Protein AF-A0A448XIN8-F1 (afdb_monomer)

Radius of gyration: 21.16 Å; Cα contacts (8 Å, |Δi|>4): 103; chains: 1; bounding box: 50×19×61 Å

Mean predicted aligned error: 10.54 Å

Foldseek 3Di:
DDPVVVVVVCVVVQQLVAFKCDPVDRRHGQKDKDKDKDWDFPPPPPPPDDPDPPDRDTDIDIDMDIGRHPPVLVPDDDPPMDRCNDDD

Structure (mmCIF, N/CA/C/O backbone):
data_AF-A0A448XIN8-F1
#
_entry.id   AF-A0A448XIN8-F1
#
loop_
_atom_site.group_PDB
_atom_site.id
_atom_site.type_symbol
_atom_site.label_atom_id
_atom_site.label_alt_id
_atom_site.label_comp_id
_atom_site.label_asym_id
_atom_site.label_entity_id
_atom_site.label_seq_id
_atom_site.pdbx_PDB_ins_code
_atom_site.Cartn_x
_atom_site.Cartn_y
_atom_site.Cartn_z
_atom_site.occupancy
_atom_site.B_iso_or_equiv
_atom_site.auth_seq_id
_atom_site.auth_comp_id
_atom_site.auth_asym_id
_atom_site.auth_atom_id
_atom_site.pdbx_PDB_model_num
ATOM 1 N N . MET A 1 1 ? 0.369 1.595 -24.027 1.00 57.88 1 MET A N 1
ATOM 2 C CA . MET A 1 1 ? 0.325 2.198 -22.676 1.00 57.88 1 MET A CA 1
ATOM 3 C C . MET A 1 1 ? 1.676 1.953 -22.020 1.00 57.88 1 MET A C 1
ATOM 5 O O . MET A 1 1 ? 2.046 0.794 -21.865 1.00 57.88 1 MET A O 1
ATOM 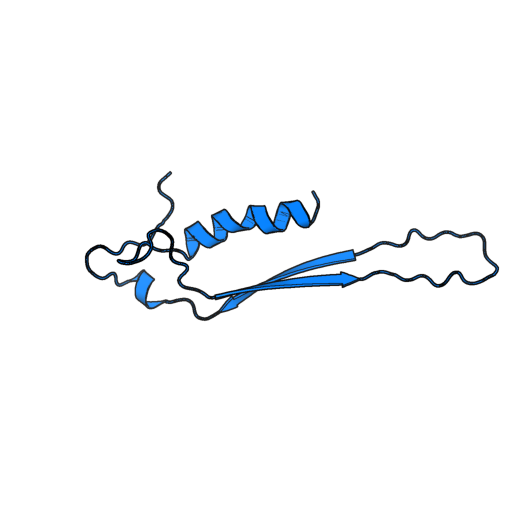9 N N . ASN A 1 2 ? 2.430 3.013 -21.728 1.00 80.38 2 ASN A N 1
ATOM 10 C CA . ASN A 1 2 ? 3.813 2.913 -21.252 1.00 80.38 2 ASN A CA 1
ATOM 11 C C . ASN A 1 2 ? 3.881 2.598 -19.753 1.00 80.38 2 ASN A C 1
ATOM 13 O O . ASN A 1 2 ? 2.912 2.816 -19.020 1.00 80.38 2 ASN A O 1
ATOM 17 N N . LEU A 1 3 ? 5.027 2.088 -19.294 1.00 80.94 3 LEU A N 1
ATOM 18 C CA . LEU A 1 3 ? 5.235 1.723 -17.892 1.00 80.94 3 LEU A CA 1
ATOM 19 C C . LEU A 1 3 ? 5.068 2.934 -16.958 1.00 80.94 3 LEU A C 1
ATOM 21 O O . LEU A 1 3 ? 4.468 2.778 -15.893 1.00 80.94 3 LEU A O 1
ATOM 25 N N . GLU A 1 4 ? 5.482 4.134 -17.393 1.00 83.75 4 GLU A N 1
ATOM 26 C CA . GLU A 1 4 ? 5.313 5.378 -16.626 1.00 83.75 4 GLU A CA 1
ATOM 27 C C . GLU A 1 4 ? 3.855 5.706 -16.293 1.00 83.75 4 GLU A C 1
ATOM 29 O O . GLU A 1 4 ? 3.591 6.294 -15.253 1.00 83.75 4 GLU A O 1
ATOM 34 N N . ASN A 1 5 ? 2.903 5.275 -17.125 1.00 87.00 5 ASN A N 1
ATOM 35 C CA . ASN A 1 5 ? 1.480 5.543 -16.916 1.00 87.00 5 ASN A CA 1
ATOM 36 C C . ASN A 1 5 ? 0.801 4.411 -16.139 1.00 87.00 5 ASN A C 1
ATOM 38 O O . ASN A 1 5 ? -0.212 4.625 -15.480 1.00 87.00 5 ASN A O 1
ATOM 42 N N . ARG A 1 6 ? 1.356 3.195 -16.194 1.00 86.19 6 ARG A N 1
ATOM 43 C CA . ARG A 1 6 ? 0.800 2.024 -15.501 1.00 86.19 6 ARG A CA 1
ATOM 44 C C . ARG A 1 6 ? 1.131 2.029 -14.013 1.00 86.19 6 ARG A C 1
ATOM 46 O O . ARG A 1 6 ? 0.274 1.689 -13.208 1.00 86.19 6 ARG A O 1
ATOM 53 N N . VAL A 1 7 ? 2.352 2.415 -13.643 1.00 86.06 7 VAL A N 1
ATOM 54 C CA . VAL A 1 7 ? 2.804 2.415 -12.241 1.00 86.06 7 VAL A CA 1
ATOM 55 C C . VAL A 1 7 ? 2.003 3.386 -11.351 1.00 86.06 7 VAL A C 1
ATOM 57 O O . VAL A 1 7 ? 1.645 2.996 -10.244 1.00 86.06 7 VAL A O 1
ATOM 60 N N . PRO A 1 8 ? 1.659 4.612 -11.780 1.00 87.88 8 PRO A N 1
ATOM 61 C CA . PRO A 1 8 ? 0.784 5.484 -10.998 1.00 87.88 8 PRO A CA 1
ATOM 62 C C . PRO A 1 8 ? -0.668 4.996 -10.985 1.00 87.88 8 PRO A C 1
ATOM 64 O O . PRO A 1 8 ? -1.337 5.079 -9.957 1.00 87.88 8 PRO A O 1
ATOM 67 N N . ALA A 1 9 ? -1.146 4.420 -12.095 1.00 89.62 9 ALA A N 1
ATOM 68 C CA . ALA A 1 9 ? -2.533 3.976 -12.237 1.00 89.62 9 ALA A CA 1
ATOM 69 C C . ALA A 1 9 ? -2.937 2.850 -11.267 1.00 89.62 9 ALA A C 1
ATOM 71 O O . ALA A 1 9 ? -4.122 2.685 -10.992 1.00 89.62 9 ALA A O 1
ATOM 72 N N . ILE A 1 10 ? -1.981 2.090 -10.717 1.00 89.19 10 ILE A N 1
ATOM 73 C CA . ILE A 1 10 ? -2.265 1.050 -9.711 1.00 89.19 10 ILE A CA 1
ATOM 74 C C . ILE A 1 10 ? -2.310 1.591 -8.273 1.00 89.19 10 ILE A C 1
ATOM 76 O O . ILE A 1 10 ? -2.714 0.856 -7.374 1.00 89.19 10 ILE A O 1
ATOM 80 N N . SER A 1 11 ? -1.898 2.843 -8.020 1.00 89.31 11 SER A N 1
ATOM 81 C CA . SER A 1 11 ? -1.910 3.409 -6.659 1.00 89.31 11 SER A CA 1
ATOM 82 C C . SER A 1 11 ? -3.314 3.437 -6.046 1.00 89.31 11 SER A C 1
ATOM 84 O O . SER A 1 11 ? -3.455 2.897 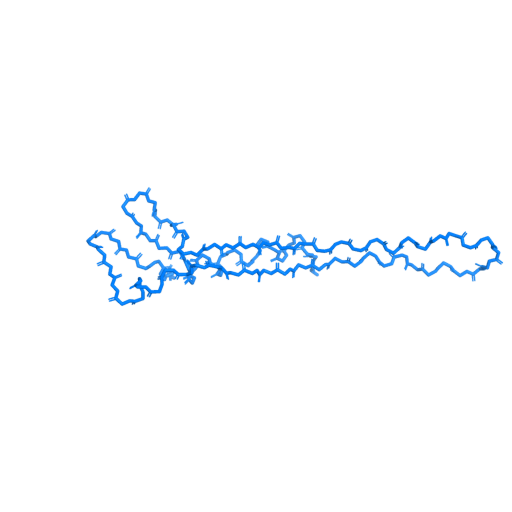-4.952 1.00 89.31 11 SER A O 1
ATOM 86 N N . PRO A 1 12 ? -4.369 3.908 -6.746 1.00 92.00 12 PRO A N 1
ATOM 87 C CA . PRO A 1 12 ? -5.728 3.907 -6.200 1.00 92.00 12 PRO A CA 1
ATOM 88 C C . PRO A 1 12 ? -6.207 2.518 -5.759 1.00 92.00 12 PRO A C 1
ATOM 90 O O . PRO A 1 12 ? -6.852 2.384 -4.724 1.00 92.00 12 PRO A O 1
ATOM 93 N N . LEU A 1 13 ? -5.838 1.469 -6.503 1.00 88.44 13 LEU A N 1
ATOM 94 C CA . LEU A 1 13 ? -6.164 0.089 -6.143 1.00 88.44 13 LEU A CA 1
ATOM 95 C C . LEU A 1 13 ? -5.478 -0.323 -4.836 1.00 88.44 13 LEU A C 1
ATOM 97 O O . LEU A 1 13 ? -6.122 -0.867 -3.945 1.00 88.44 13 LEU A O 1
ATOM 101 N N . PHE A 1 14 ? -4.178 -0.050 -4.712 1.00 88.81 14 PHE A N 1
ATOM 102 C CA . PHE A 1 14 ? -3.409 -0.353 -3.504 1.00 88.81 14 PHE A CA 1
ATOM 103 C C . PHE A 1 14 ? -3.897 0.416 -2.277 1.00 88.81 14 PHE A C 1
ATOM 105 O O . PHE A 1 14 ? -3.887 -0.121 -1.170 1.00 88.81 14 PHE A O 1
ATOM 112 N N . GLU A 1 15 ? -4.332 1.655 -2.476 1.00 89.12 15 GLU A N 1
ATOM 113 C CA . GLU A 1 15 ? -4.893 2.474 -1.411 1.00 89.12 15 GLU A CA 1
ATOM 114 C C . GLU A 1 15 ? -6.251 1.926 -0.960 1.00 89.12 15 GLU A C 1
ATOM 116 O O . GLU A 1 15 ? -6.455 1.729 0.234 1.00 89.12 15 GLU A O 1
ATOM 121 N N . ALA A 1 16 ? -7.134 1.562 -1.895 1.00 86.62 16 ALA A N 1
ATOM 122 C CA . ALA A 1 16 ? -8.454 1.020 -1.574 1.00 86.62 16 ALA A CA 1
ATOM 123 C C . ALA A 1 16 ? -8.415 -0.310 -0.797 1.00 86.62 16 ALA A C 1
ATOM 125 O O . ALA A 1 16 ? -9.305 -0.575 0.007 1.00 86.62 16 ALA A O 1
ATOM 126 N N . ILE A 1 17 ? -7.408 -1.159 -1.036 1.00 85.75 17 ILE A N 1
ATOM 127 C CA . ILE A 1 17 ? -7.316 -2.484 -0.395 1.00 85.75 17 ILE A CA 1
ATOM 128 C C . ILE A 1 17 ? -6.516 -2.490 0.909 1.00 85.75 17 ILE A C 1
ATOM 130 O O . ILE A 1 17 ? -6.661 -3.413 1.708 1.00 85.75 17 ILE A O 1
ATOM 134 N N . GLY A 1 18 ? -5.624 -1.521 1.110 1.00 84.00 18 GLY A N 1
ATOM 135 C CA . GLY A 1 18 ? -4.617 -1.610 2.166 1.00 84.00 18 GLY A CA 1
ATOM 136 C C . GLY A 1 18 ? -4.377 -0.327 2.947 1.00 84.00 18 GLY A C 1
ATOM 137 O O . GLY A 1 18 ? -3.549 -0.342 3.863 1.00 84.00 18 GLY A O 1
ATOM 138 N N . ASN A 1 19 ? -5.093 0.757 2.641 1.00 91.62 19 ASN A N 1
ATOM 139 C CA . ASN A 1 19 ? -5.084 1.951 3.471 1.00 91.62 19 ASN A CA 1
ATOM 140 C C . ASN A 1 19 ? -6.286 1.982 4.417 1.00 91.62 19 ASN A C 1
ATOM 142 O O . ASN A 1 19 ? -7.342 1.394 4.190 1.00 91.62 19 ASN A O 1
ATOM 146 N N . ALA A 1 20 ? -6.106 2.682 5.528 1.00 87.25 20 ALA A N 1
ATOM 147 C CA . ALA A 1 20 ? -7.142 2.875 6.520 1.00 87.25 20 ALA A CA 1
ATOM 148 C C . ALA A 1 20 ? -7.022 4.251 7.163 1.00 87.25 20 ALA A C 1
ATOM 150 O O . ALA A 1 20 ? -5.924 4.804 7.297 1.00 87.25 20 ALA A O 1
ATOM 151 N N . LYS A 1 21 ? -8.157 4.754 7.645 1.00 88.75 21 LYS A N 1
ATOM 152 C CA . LYS A 1 21 ? -8.184 5.927 8.506 1.00 88.75 21 LYS A CA 1
ATOM 153 C C . LYS A 1 21 ? -7.694 5.543 9.894 1.00 88.75 21 LYS A C 1
ATOM 155 O O . LYS A 1 21 ? -8.195 4.610 10.523 1.00 88.75 21 LYS A O 1
ATOM 160 N N . THR A 1 22 ? -6.709 6.287 10.371 1.00 85.25 22 THR A N 1
ATOM 161 C CA . THR A 1 22 ? -6.158 6.208 11.725 1.00 85.25 22 THR A CA 1
ATOM 162 C C . THR A 1 22 ? -6.390 7.535 12.440 1.00 85.25 22 THR A C 1
ATOM 164 O O . THR A 1 22 ? -6.798 8.512 11.825 1.00 85.25 22 THR A O 1
ATOM 167 N N . LEU A 1 23 ? -6.062 7.610 13.731 1.00 84.00 23 LEU A N 1
ATOM 168 C CA . LEU A 1 23 ? -6.138 8.872 14.478 1.00 84.00 23 LEU A CA 1
ATOM 169 C C . LEU A 1 23 ? -5.219 9.974 13.920 1.00 84.00 23 LEU A C 1
ATOM 171 O O . LEU A 1 23 ? -5.462 11.147 14.167 1.00 84.00 23 LEU A O 1
ATOM 175 N N . ARG A 1 24 ? -4.139 9.606 13.215 1.00 86.31 24 ARG A N 1
ATOM 176 C CA . ARG A 1 24 ? -3.101 10.546 12.753 1.00 86.31 24 ARG A CA 1
ATOM 177 C C . ARG A 1 24 ? -3.160 10.848 11.260 1.00 86.31 24 ARG A C 1
ATOM 179 O O . ARG A 1 24 ? -2.637 11.867 10.831 1.00 86.31 24 ARG A O 1
ATOM 186 N N . ASN A 1 25 ? -3.713 9.936 10.471 1.00 87.88 25 ASN A N 1
ATOM 187 C CA . ASN A 1 25 ? -3.760 10.042 9.020 1.00 87.88 25 ASN A CA 1
ATOM 188 C C . ASN A 1 25 ? -5.009 9.328 8.513 1.00 87.88 25 ASN A C 1
ATOM 190 O O . ASN A 1 25 ? -5.237 8.160 8.850 1.00 87.88 25 ASN A O 1
ATOM 194 N N . ASP A 1 26 ? -5.771 10.031 7.685 1.00 88.12 26 ASP A N 1
ATOM 195 C CA . ASP A 1 26 ? -6.994 9.527 7.086 1.00 88.12 26 ASP A CA 1
ATOM 196 C C . ASP A 1 26 ? -6.737 8.467 6.013 1.00 88.12 26 ASP A C 1
ATOM 198 O O . ASP A 1 26 ? -7.591 7.615 5.846 1.00 88.12 26 ASP A O 1
ATOM 202 N N . ASN A 1 27 ? -5.564 8.435 5.369 1.00 88.62 27 ASN A N 1
ATOM 203 C CA . ASN A 1 27 ? -5.199 7.473 4.321 1.00 88.62 27 ASN A CA 1
ATOM 204 C C . ASN A 1 27 ? -3.868 6.761 4.642 1.00 88.62 27 ASN A C 1
ATOM 206 O O . ASN A 1 27 ? -2.897 6.824 3.890 1.00 88.62 27 ASN A O 1
ATOM 210 N N . SER A 1 28 ? -3.778 6.126 5.815 1.00 88.94 28 SER A N 1
ATOM 211 C CA . SER A 1 28 ? -2.557 5.445 6.261 1.00 88.94 28 SER A CA 1
ATOM 212 C C . SER A 1 28 ? -2.445 4.057 5.635 1.00 88.94 28 SER A C 1
ATOM 214 O O . SER A 1 28 ? -3.263 3.187 5.932 1.00 88.94 28 SER A O 1
ATOM 216 N N . SER A 1 29 ? -1.402 3.809 4.838 1.00 91.12 29 SER A N 1
ATOM 217 C CA . SER A 1 29 ? -1.079 2.456 4.370 1.00 91.12 29 SER A CA 1
ATOM 218 C C . SER A 1 29 ? -0.734 1.530 5.530 1.00 91.12 29 SER A C 1
ATOM 220 O O . SER A 1 29 ? 0.076 1.863 6.397 1.00 91.12 29 SER A O 1
ATOM 222 N N . ARG A 1 30 ? -1.357 0.350 5.541 1.00 92.69 30 ARG A N 1
ATOM 223 C CA . ARG A 1 30 ? -1.194 -0.689 6.571 1.00 92.69 30 ARG A CA 1
ATOM 224 C C . ARG A 1 30 ? -0.419 -1.903 6.061 1.00 92.69 30 ARG A C 1
ATOM 226 O O . ARG A 1 30 ? -0.514 -2.991 6.620 1.00 92.69 30 ARG A O 1
ATOM 233 N N . PHE A 1 31 ? 0.342 -1.696 4.993 1.00 92.44 31 PHE A N 1
ATOM 234 C CA . PHE A 1 31 ? 1.307 -2.624 4.423 1.00 92.44 31 PHE A CA 1
ATOM 235 C C . PHE A 1 31 ? 2.467 -1.827 3.815 1.00 92.44 31 PHE A C 1
ATOM 237 O O . PHE A 1 31 ? 2.297 -0.683 3.388 1.00 92.44 31 PHE A O 1
ATOM 244 N N . GLY A 1 32 ? 3.649 -2.432 3.766 1.00 92.06 32 GLY A N 1
ATOM 245 C CA . GLY A 1 32 ? 4.782 -1.923 3.001 1.00 92.06 32 GLY A CA 1
ATOM 246 C C . GLY A 1 32 ? 4.667 -2.331 1.533 1.00 92.06 32 GLY A C 1
ATOM 247 O O . GLY A 1 32 ? 4.320 -3.473 1.231 1.00 92.06 32 GLY A O 1
ATOM 248 N N . LYS A 1 33 ? 4.993 -1.418 0.616 1.00 91.75 33 LYS A N 1
ATOM 249 C CA . LYS A 1 33 ? 5.025 -1.666 -0.831 1.00 91.75 33 LYS A CA 1
ATOM 250 C C . LYS A 1 33 ? 6.425 -1.381 -1.366 1.00 91.75 33 LYS A C 1
ATOM 252 O O . LYS A 1 33 ? 6.942 -0.287 -1.160 1.00 91.75 33 LYS A O 1
ATOM 257 N N . PHE A 1 34 ? 7.013 -2.337 -2.076 1.00 92.62 34 PHE A N 1
ATOM 258 C CA . PHE A 1 34 ? 8.279 -2.175 -2.787 1.00 92.62 34 PHE A CA 1
ATOM 259 C C . PHE A 1 34 ? 8.036 -2.298 -4.289 1.00 92.62 34 PHE A C 1
ATOM 261 O O . PHE A 1 34 ? 7.532 -3.318 -4.754 1.00 92.62 34 PHE A O 1
ATOM 268 N N . LEU A 1 35 ? 8.379 -1.253 -5.039 1.00 91.00 35 LEU A N 1
ATOM 269 C CA . LEU A 1 35 ? 8.315 -1.240 -6.496 1.00 91.00 35 LEU A CA 1
ATOM 270 C C . LEU A 1 35 ? 9.731 -1.410 -7.047 1.00 91.00 35 LEU A C 1
ATOM 272 O O . LEU A 1 35 ? 10.558 -0.508 -6.928 1.00 91.00 35 LEU A O 1
ATOM 276 N N . ARG A 1 36 ? 9.991 -2.552 -7.678 1.00 90.69 36 ARG A N 1
ATOM 277 C CA . ARG A 1 36 ? 11.211 -2.804 -8.441 1.00 90.69 36 ARG A CA 1
ATOM 278 C C . ARG A 1 36 ? 10.954 -2.486 -9.905 1.00 90.69 36 ARG A C 1
ATOM 280 O O . ARG A 1 36 ? 9.982 -2.982 -10.465 1.00 90.69 36 ARG A O 1
ATOM 287 N N . ILE A 1 37 ? 11.827 -1.695 -10.519 1.00 89.75 37 ILE A N 1
ATOM 288 C CA . ILE A 1 37 ? 11.802 -1.426 -11.958 1.00 89.75 37 ILE A CA 1
ATOM 289 C C . ILE A 1 37 ? 13.098 -1.973 -12.549 1.00 89.75 37 ILE A C 1
ATOM 291 O O . ILE A 1 37 ? 14.180 -1.485 -12.231 1.00 89.75 37 ILE A O 1
ATOM 295 N N . ASP A 1 38 ? 12.979 -2.991 -13.393 1.00 87.94 38 ASP A N 1
ATOM 296 C CA . ASP A 1 38 ? 14.089 -3.570 -14.137 1.00 87.94 38 ASP A CA 1
ATOM 297 C C . ASP A 1 38 ? 14.159 -2.911 -15.517 1.00 87.94 38 ASP A C 1
ATOM 299 O O . ASP A 1 38 ? 13.198 -2.940 -16.290 1.00 87.94 38 ASP A O 1
ATOM 303 N N . ILE A 1 39 ? 15.303 -2.302 -15.820 1.00 84.00 39 ILE A N 1
ATOM 304 C CA . ILE A 1 39 ? 15.553 -1.598 -17.078 1.00 84.00 39 ILE A CA 1
ATOM 305 C C . ILE A 1 39 ? 16.676 -2.336 -17.795 1.00 84.00 39 ILE A C 1
ATOM 307 O O . ILE A 1 39 ? 17.820 -2.318 -17.344 1.00 84.00 39 ILE A O 1
ATOM 311 N N . SER A 1 40 ? 16.355 -2.985 -18.913 1.00 76.31 40 SER A N 1
ATOM 312 C CA . SER A 1 40 ? 17.348 -3.621 -19.773 1.00 76.31 40 SER A CA 1
ATOM 313 C C . SER A 1 40 ? 17.546 -2.785 -21.028 1.00 76.31 40 SER A C 1
ATOM 315 O O . SER A 1 40 ? 16.670 -2.705 -21.893 1.00 76.31 40 SER A O 1
ATOM 317 N N . ALA A 1 41 ? 18.713 -2.151 -21.114 1.00 68.50 41 ALA A N 1
ATOM 318 C CA . ALA A 1 41 ? 19.203 -1.586 -22.357 1.00 68.50 41 ALA A CA 1
ATOM 319 C C . ALA A 1 41 ? 19.919 -2.705 -23.113 1.00 68.50 41 ALA A C 1
ATOM 321 O O . ALA A 1 41 ? 21.025 -3.103 -22.735 1.00 68.50 41 ALA A O 1
ATOM 322 N N . ASN A 1 42 ? 19.302 -3.215 -24.179 1.00 59.75 42 ASN A N 1
ATOM 323 C CA . ASN A 1 42 ? 19.993 -4.110 -25.094 1.00 59.75 42 ASN A CA 1
ATOM 324 C C . ASN A 1 42 ? 21.051 -3.284 -25.842 1.00 59.75 42 ASN A C 1
ATOM 326 O O . ASN A 1 42 ? 20.789 -2.729 -26.909 1.00 59.75 42 ASN A O 1
ATOM 330 N N . ARG A 1 43 ? 22.242 -3.133 -25.248 1.00 54.44 43 ARG A N 1
ATOM 331 C CA . ARG A 1 43 ? 23.408 -2.57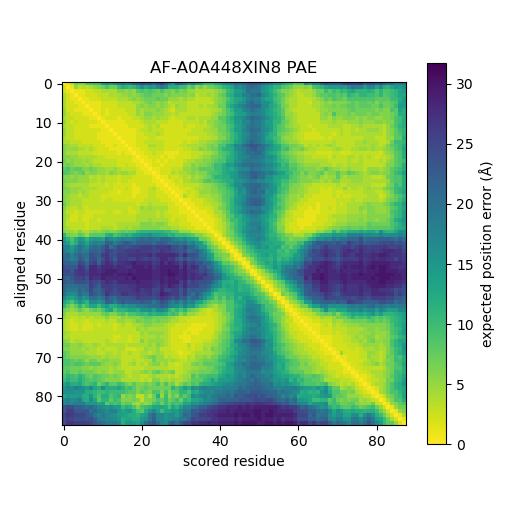6 -25.934 1.00 54.44 43 ARG A CA 1
ATOM 332 C C . ARG A 1 43 ? 23.874 -3.610 -26.950 1.00 54.44 43 ARG A C 1
ATOM 334 O O . ARG A 1 43 ? 24.820 -4.353 -26.708 1.00 54.44 43 ARG A O 1
ATOM 341 N N . MET A 1 44 ? 23.203 -3.654 -28.099 1.00 53.41 44 MET A N 1
ATOM 342 C CA . MET A 1 44 ? 23.827 -4.189 -29.298 1.00 53.41 44 MET A CA 1
ATOM 343 C C . MET A 1 44 ? 25.054 -3.324 -29.566 1.00 53.41 44 MET A C 1
ATOM 345 O O . MET A 1 44 ? 24.944 -2.199 -30.050 1.00 53.41 44 MET A O 1
ATOM 349 N N . PHE A 1 45 ? 26.227 -3.835 -29.199 1.00 52.91 45 PHE A N 1
ATOM 350 C CA . PHE A 1 45 ? 27.476 -3.327 -29.737 1.00 52.91 45 PHE A CA 1
ATOM 351 C C . PHE A 1 45 ? 27.340 -3.348 -31.263 1.00 52.91 45 PHE A C 1
ATOM 353 O O . PHE A 1 45 ? 26.916 -4.375 -31.806 1.00 52.91 45 PHE A O 1
ATOM 360 N N . PRO A 1 46 ? 27.637 -2.246 -31.972 1.00 53.62 46 PRO A N 1
ATOM 361 C CA . PRO A 1 46 ? 27.670 -2.284 -33.420 1.00 53.62 46 PRO A CA 1
ATOM 362 C C . PRO A 1 46 ? 28.789 -3.252 -33.807 1.00 53.62 46 PRO A C 1
ATOM 364 O O . PRO A 1 46 ? 29.966 -2.909 -33.747 1.00 53.62 46 PRO A O 1
ATOM 367 N N . MET A 1 47 ? 28.434 -4.491 -34.160 1.00 52.88 47 MET A N 1
ATOM 368 C CA . MET A 1 47 ? 29.364 -5.367 -34.854 1.00 52.88 47 MET A CA 1
ATOM 369 C C . MET A 1 47 ? 29.673 -4.684 -36.179 1.00 52.88 47 MET A C 1
ATOM 371 O O . MET A 1 47 ? 28.806 -4.538 -37.044 1.00 52.88 47 MET A O 1
ATOM 375 N N . SER A 1 48 ? 30.905 -4.209 -36.305 1.00 57.47 48 SER A N 1
ATOM 376 C CA . SER A 1 48 ? 31.455 -3.670 -37.536 1.00 57.47 48 SER A CA 1
ATOM 377 C C . SER A 1 48 ? 31.302 -4.717 -38.645 1.00 57.47 48 SER A C 1
ATOM 379 O O . SER A 1 48 ? 32.031 -5.706 -38.651 1.00 57.47 48 SER A O 1
ATOM 381 N N . GLY A 1 49 ? 30.351 -4.536 -39.567 1.00 52.75 49 GLY A N 1
ATOM 382 C CA . GLY A 1 49 ? 30.397 -5.235 -40.858 1.00 52.75 49 GLY A CA 1
ATOM 383 C C . GLY A 1 49 ? 29.105 -5.804 -41.448 1.00 52.75 49 GLY A C 1
ATOM 384 O O . GLY A 1 49 ? 29.174 -6.350 -42.542 1.00 52.75 49 GLY A O 1
ATOM 385 N N . GLY A 1 50 ? 27.930 -5.685 -40.821 1.00 52.09 50 GLY A N 1
ATOM 386 C CA . GLY A 1 50 ? 26.703 -6.301 -41.359 1.00 52.09 50 GLY A CA 1
ATOM 387 C C . GLY A 1 50 ? 25.499 -5.366 -41.412 1.00 52.09 50 GLY A C 1
ATOM 388 O O . GLY A 1 50 ? 25.074 -4.848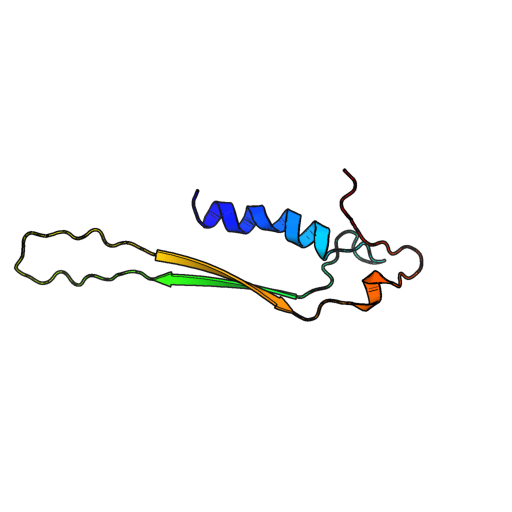 -40.383 1.00 52.09 50 GLY A O 1
ATOM 389 N N . ARG A 1 51 ? 24.911 -5.177 -42.603 1.00 53.06 51 ARG A N 1
ATOM 390 C CA . ARG A 1 51 ? 23.638 -4.461 -42.820 1.00 53.06 51 ARG A CA 1
ATOM 391 C C . ARG A 1 51 ? 22.492 -5.177 -42.090 1.00 53.06 51 ARG A C 1
ATOM 393 O O . ARG A 1 51 ? 21.861 -6.070 -42.640 1.00 53.06 51 ARG A O 1
ATOM 400 N N . GLY A 1 52 ? 22.223 -4.776 -40.854 1.00 49.91 52 GLY A N 1
ATOM 401 C CA . GLY A 1 52 ? 21.094 -5.274 -40.077 1.00 49.91 52 GLY A CA 1
ATOM 402 C C . GLY A 1 52 ? 20.954 -4.516 -38.765 1.00 49.91 52 GLY A C 1
ATOM 403 O O . GLY A 1 52 ? 21.366 -5.010 -37.720 1.00 49.91 52 GLY A O 1
ATOM 404 N N . GLN A 1 53 ? 20.380 -3.311 -38.809 1.00 48.88 53 GLN A N 1
ATOM 405 C CA . GLN A 1 53 ? 19.929 -2.613 -37.604 1.00 48.88 53 GLN A CA 1
ATOM 406 C C . GLN A 1 53 ? 18.779 -3.418 -36.982 1.00 48.88 53 GLN A C 1
ATOM 408 O O . GLN A 1 53 ? 17.619 -3.238 -37.347 1.00 48.88 53 GLN A O 1
ATOM 413 N N . LYS A 1 54 ? 19.070 -4.339 -36.059 1.00 51.69 54 LYS A N 1
ATOM 414 C CA . LYS A 1 54 ? 18.024 -4.839 -35.162 1.00 51.69 54 LYS A CA 1
ATOM 415 C C . LYS A 1 54 ? 17.776 -3.735 -34.139 1.00 51.69 54 LYS A C 1
ATOM 417 O O . LYS A 1 54 ? 18.699 -3.309 -33.453 1.00 51.69 54 LYS A O 1
ATOM 422 N N . SER A 1 55 ? 16.547 -3.224 -34.121 1.00 53.38 55 SER A N 1
ATOM 423 C CA . SER A 1 55 ? 16.105 -2.181 -33.197 1.00 53.38 55 SER A CA 1
ATOM 424 C C . SER A 1 55 ? 16.503 -2.565 -31.771 1.00 5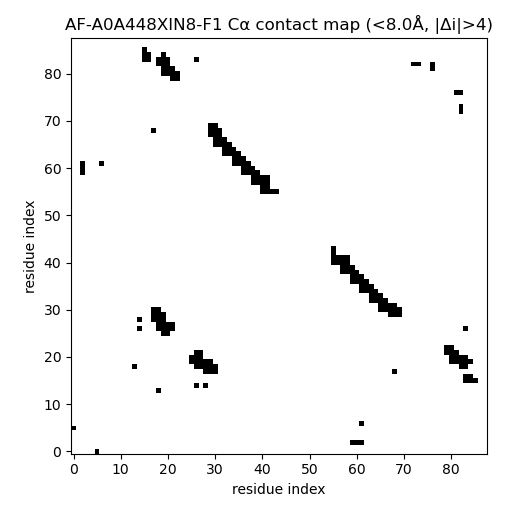3.38 55 SER A C 1
ATOM 426 O O . SER A 1 55 ? 16.171 -3.662 -31.316 1.00 53.38 55 SER A O 1
ATOM 428 N N . ALA A 1 56 ? 17.259 -1.703 -31.088 1.00 57.84 56 ALA A N 1
ATOM 429 C CA . ALA A 1 56 ? 17.575 -1.888 -29.680 1.00 57.84 56 ALA A CA 1
ATOM 430 C C . ALA A 1 56 ? 16.261 -1.813 -28.892 1.00 57.84 56 ALA A C 1
ATOM 432 O O . ALA A 1 56 ? 15.764 -0.736 -28.570 1.00 57.84 56 ALA A O 1
ATOM 433 N N . THR A 1 57 ? 15.648 -2.963 -28.630 1.00 54.97 57 THR A N 1
ATOM 434 C CA . THR A 1 57 ? 14.454 -3.038 -27.795 1.00 54.97 57 THR A CA 1
ATOM 435 C C . THR 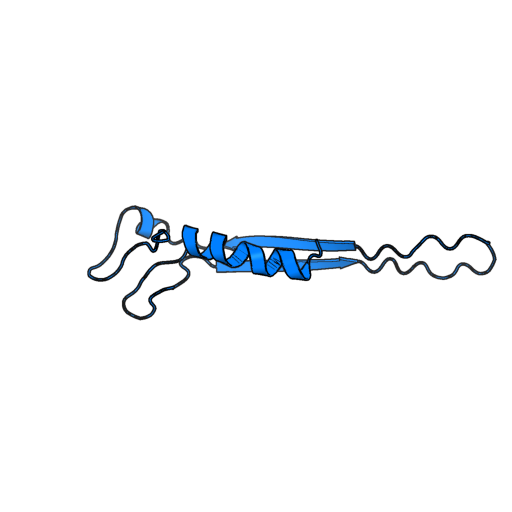A 1 57 ? 14.877 -2.817 -26.352 1.00 54.97 57 THR A C 1
ATOM 437 O O . THR A 1 57 ? 15.388 -3.730 -25.703 1.00 54.97 57 THR A O 1
ATOM 440 N N . ASN A 1 58 ? 14.680 -1.597 -25.855 1.00 66.19 58 ASN A N 1
ATOM 441 C CA . ASN A 1 58 ? 14.718 -1.323 -24.425 1.00 66.19 58 ASN A CA 1
ATOM 442 C C . ASN A 1 58 ? 13.511 -2.017 -23.792 1.00 66.19 58 ASN A C 1
ATOM 444 O O . ASN A 1 58 ? 12.367 -1.676 -24.093 1.00 66.19 58 ASN A O 1
ATOM 448 N N . PHE A 1 59 ? 13.762 -3.012 -22.945 1.00 71.12 59 PHE A N 1
ATOM 449 C CA . PHE A 1 59 ? 12.705 -3.667 -22.186 1.00 71.12 59 PHE A CA 1
ATOM 450 C C . PHE A 1 59 ? 12.697 -3.103 -20.770 1.00 71.12 59 PHE A C 1
ATOM 452 O O . PHE A 1 59 ? 13.729 -3.071 -20.098 1.00 71.12 59 PHE A O 1
ATOM 459 N N . MET A 1 60 ? 11.528 -2.651 -20.327 1.00 82.19 60 MET A N 1
ATOM 460 C CA . MET A 1 60 ? 11.308 -2.173 -18.967 1.00 82.19 60 MET A CA 1
ATOM 461 C C . MET A 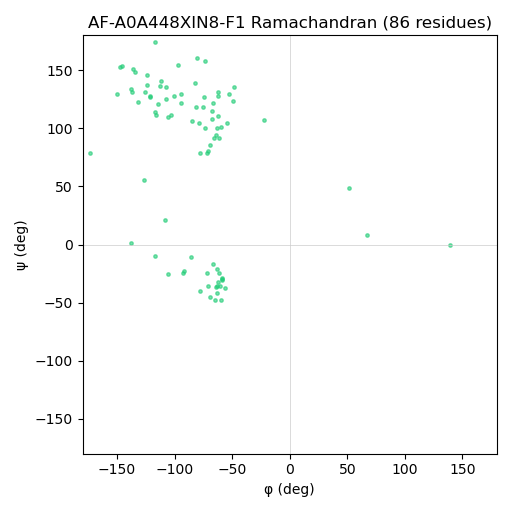1 60 ? 10.214 -3.016 -18.321 1.00 82.19 60 MET A C 1
ATOM 463 O O . MET A 1 60 ? 9.125 -3.161 -18.879 1.00 82.19 60 MET A O 1
ATOM 467 N N . GLN A 1 61 ? 10.497 -3.555 -17.141 1.00 84.38 61 GLN A N 1
ATOM 468 C CA . GLN A 1 61 ? 9.554 -4.331 -16.343 1.00 84.38 61 GLN A CA 1
ATOM 469 C C . GLN A 1 61 ? 9.422 -3.712 -14.956 1.00 84.38 61 GLN A C 1
ATOM 471 O O . GLN A 1 61 ? 10.383 -3.175 -14.418 1.00 84.38 61 GLN A O 1
ATOM 476 N N . ALA A 1 62 ? 8.226 -3.786 -14.374 1.00 89.81 62 ALA A N 1
ATOM 477 C CA . ALA A 1 62 ? 7.997 -3.407 -12.989 1.00 89.81 62 ALA A CA 1
ATOM 478 C C . ALA A 1 62 ? 7.379 -4.570 -12.215 1.00 89.81 62 ALA A C 1
ATOM 480 O O . ALA A 1 62 ? 6.463 -5.229 -12.709 1.00 89.81 62 ALA A O 1
ATOM 481 N N . ILE A 1 63 ? 7.862 -4.786 -10.996 1.00 91.62 63 ILE A N 1
ATOM 482 C CA . ILE A 1 63 ? 7.370 -5.794 -10.059 1.00 91.62 63 ILE A CA 1
ATOM 483 C C . ILE A 1 63 ? 7.033 -5.085 -8.751 1.00 91.62 63 ILE A C 1
ATOM 485 O O . ILE A 1 63 ? 7.836 -4.309 -8.232 1.00 91.62 63 ILE A O 1
ATOM 489 N N . VAL A 1 64 ? 5.840 -5.350 -8.218 1.00 91.50 64 VAL A N 1
ATOM 490 C CA . VAL A 1 64 ? 5.420 -4.845 -6.909 1.00 91.50 64 VAL A CA 1
ATOM 491 C C . VAL A 1 64 ? 5.404 -5.992 -5.913 1.00 91.50 64 VAL A C 1
ATOM 493 O O . VAL A 1 64 ? 4.706 -6.982 -6.120 1.00 91.50 64 VAL A O 1
ATOM 496 N N . SER A 1 65 ? 6.127 -5.819 -4.813 1.00 94.06 65 SER A N 1
ATOM 497 C CA . SER A 1 65 ? 6.123 -6.733 -3.673 1.00 94.06 65 SER A CA 1
ATOM 498 C C . SER A 1 65 ? 5.492 -6.050 -2.462 1.00 94.06 65 SER A C 1
ATOM 500 O O . SER A 1 65 ? 5.780 -4.886 -2.174 1.00 94.06 65 SER A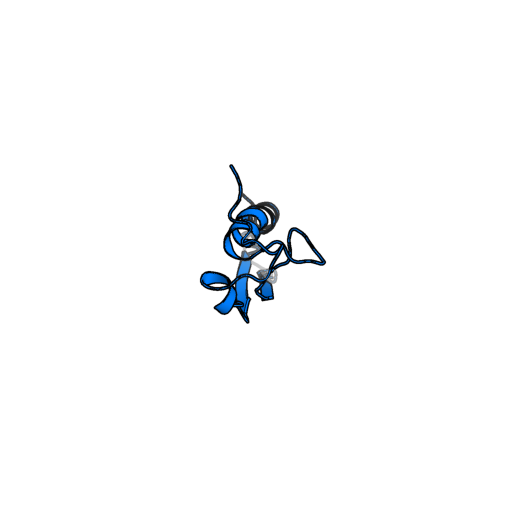 O 1
ATOM 502 N N . THR A 1 66 ? 4.630 -6.766 -1.742 1.00 92.00 66 THR A N 1
ATOM 503 C CA . THR A 1 66 ? 3.937 -6.263 -0.545 1.00 92.00 66 THR A CA 1
ATOM 504 C C . THR A 1 66 ? 4.423 -6.973 0.710 1.00 92.00 66 THR A C 1
ATOM 506 O O . THR A 1 66 ? 4.604 -8.190 0.699 1.00 92.00 66 THR A O 1
ATOM 509 N N . TYR A 1 67 ? 4.569 -6.235 1.807 1.00 93.00 67 TYR A N 1
ATOM 510 C CA . TYR A 1 67 ? 5.132 -6.733 3.060 1.00 93.00 67 TYR A CA 1
ATOM 511 C C . TYR A 1 67 ? 4.318 -6.266 4.267 1.00 93.00 67 TYR A C 1
ATOM 513 O O . TYR A 1 67 ? 3.746 -5.180 4.248 1.00 93.00 67 TYR A O 1
ATOM 521 N N . LEU A 1 68 ? 4.322 -7.069 5.338 1.00 92.81 68 LEU A N 1
ATOM 522 C CA . LEU A 1 68 ? 3.829 -6.685 6.670 1.00 92.81 68 LEU A CA 1
ATOM 523 C C . LEU A 1 68 ? 2.412 -6.084 6.674 1.00 92.81 68 LEU A C 1
ATOM 525 O O . LEU A 1 68 ? 2.172 -5.040 7.275 1.00 92.81 68 LEU A O 1
ATOM 529 N N . LEU A 1 69 ? 1.468 -6.748 6.003 1.00 90.06 69 LEU A N 1
ATOM 530 C CA . LEU A 1 69 ? 0.061 -6.362 6.074 1.00 90.06 69 LEU A CA 1
ATOM 531 C C . LEU A 1 69 ? -0.455 -6.507 7.515 1.00 90.06 69 LEU A C 1
ATOM 533 O O . LEU A 1 69 ? -0.356 -7.584 8.109 1.00 90.06 69 LEU A O 1
ATOM 537 N N . GLU A 1 70 ? -1.057 -5.451 8.055 1.00 88.69 70 GLU A N 1
ATOM 538 C CA . GLU A 1 70 ? -1.709 -5.459 9.368 1.00 88.69 70 GLU A CA 1
ATOM 539 C C . GLU A 1 70 ? -3.022 -6.265 9.332 1.00 88.69 70 GLU A C 1
ATOM 541 O O . GLU A 1 70 ? -4.124 -5.720 9.277 1.00 88.69 70 GLU A O 1
ATOM 546 N N . LYS A 1 71 ? -2.912 -7.597 9.372 1.00 86.25 71 LYS A N 1
ATOM 547 C CA . LYS A 1 71 ? -4.059 -8.517 9.270 1.00 86.25 71 LYS A CA 1
ATOM 548 C C . LYS A 1 71 ? -5.122 -8.311 10.356 1.00 86.25 71 LYS A C 1
ATOM 550 O O . LYS A 1 71 ? -6.297 -8.541 10.092 1.00 86.25 71 LYS A O 1
ATOM 555 N N . SER A 1 72 ? -4.740 -7.866 11.557 1.00 86.88 72 SER A N 1
ATOM 556 C CA . SER A 1 72 ? -5.679 -7.623 12.666 1.00 86.88 72 SER A CA 1
ATOM 557 C C . SER A 1 72 ? -6.760 -6.604 12.309 1.00 86.88 72 SER A C 1
ATOM 559 O O . SER A 1 72 ? -7.894 -6.724 12.769 1.00 86.88 72 SER A O 1
ATOM 561 N N . ARG A 1 73 ? -6.448 -5.648 11.425 1.00 83.19 73 ARG A N 1
ATOM 562 C CA . ARG A 1 73 ? -7.376 -4.592 11.016 1.00 83.19 73 ARG A CA 1
ATOM 563 C C . ARG A 1 73 ? -8.584 -5.104 10.232 1.00 83.19 73 ARG A C 1
ATOM 565 O O . ARG A 1 73 ? -9.574 -4.389 10.133 1.00 83.19 73 ARG A O 1
ATOM 572 N N . VAL A 1 74 ? -8.528 -6.330 9.710 1.00 83.56 74 VAL A N 1
ATOM 573 C CA . VAL A 1 74 ? -9.663 -6.965 9.022 1.00 83.56 74 VAL A CA 1
ATOM 574 C C . VAL A 1 74 ? -10.835 -7.191 9.980 1.00 83.56 74 VAL A C 1
ATOM 576 O O . VAL A 1 74 ? -11.983 -7.024 9.588 1.00 83.56 74 VAL A O 1
ATOM 579 N N . VAL A 1 75 ? -10.551 -7.533 11.238 1.00 84.31 75 VAL A N 1
ATOM 580 C CA . VAL A 1 75 ? -11.569 -7.936 12.227 1.00 84.31 75 VAL A CA 1
ATOM 581 C C . VAL A 1 75 ? -11.663 -6.993 13.424 1.00 84.31 75 VAL A C 1
ATOM 583 O O . VAL A 1 75 ? -12.583 -7.119 14.225 1.00 84.31 75 VAL A O 1
ATOM 586 N N . PHE A 1 76 ? -10.718 -6.060 13.565 1.00 84.38 76 PHE A N 1
ATOM 587 C CA . PHE A 1 76 ? -10.645 -5.157 14.706 1.00 84.38 76 PHE A CA 1
ATOM 588 C C . PHE A 1 76 ? -10.304 -3.728 14.285 1.00 84.38 76 PHE A C 1
ATOM 590 O O . PHE A 1 76 ? -9.348 -3.493 13.542 1.00 84.38 76 PHE A O 1
ATOM 597 N N . GLN A 1 77 ? -11.039 -2.757 14.825 1.00 83.31 77 GLN A N 1
ATOM 598 C CA . GLN A 1 77 ? -10.751 -1.338 14.671 1.00 83.31 77 GLN A CA 1
ATOM 599 C C . GLN A 1 77 ? -10.940 -0.619 16.012 1.00 83.31 77 GLN A C 1
ATOM 601 O O . GLN A 1 77 ? -11.949 -0.791 16.691 1.00 83.31 77 GLN A O 1
ATOM 606 N N . ALA A 1 78 ? -9.953 0.193 16.398 1.00 81.31 78 ALA A N 1
ATOM 607 C CA . ALA A 1 78 ? -10.067 1.067 17.563 1.00 81.31 78 ALA A CA 1
ATOM 608 C C . ALA A 1 78 ? -11.002 2.252 17.265 1.00 81.31 78 ALA A C 1
ATOM 610 O O . ALA A 1 78 ? -11.162 2.640 16.106 1.00 81.31 78 ALA A O 1
ATOM 611 N N . SER A 1 79 ? -11.568 2.866 18.306 1.00 80.88 79 SER A N 1
ATOM 612 C CA . SER A 1 79 ? -12.461 4.023 18.180 1.00 80.88 79 SER A CA 1
ATOM 613 C C . SER A 1 79 ? -11.875 5.102 17.260 1.00 80.88 79 SER A C 1
ATOM 615 O O . SER A 1 79 ? -10.693 5.441 17.359 1.00 80.88 79 SER A O 1
ATOM 617 N N . PHE A 1 80 ? -12.712 5.640 16.366 1.00 74.62 80 PHE A N 1
ATOM 618 C CA . PHE A 1 80 ? -12.359 6.645 15.348 1.00 74.62 80 PHE A CA 1
ATOM 619 C C . PHE A 1 80 ? -11.399 6.175 14.236 1.00 74.62 80 PHE A C 1
ATOM 621 O O . PHE A 1 80 ? -10.975 6.990 13.414 1.00 74.62 80 PHE A O 1
ATOM 628 N N . GLN A 1 81 ? -11.083 4.877 14.157 1.00 77.19 81 GLN A N 1
ATOM 629 C CA . GLN A 1 81 ? -10.371 4.275 13.028 1.00 77.19 81 GLN A CA 1
ATOM 630 C C . GLN A 1 81 ? -11.321 3.422 12.196 1.00 77.19 81 GLN A C 1
ATOM 632 O O . GLN A 1 81 ? -12.061 2.618 12.745 1.00 77.19 81 GLN A O 1
ATOM 637 N N . ASN A 1 82 ? -11.247 3.542 10.872 1.00 78.00 82 ASN A N 1
ATOM 638 C CA . ASN A 1 82 ? -12.075 2.767 9.950 1.00 78.00 82 ASN A CA 1
ATOM 639 C C . ASN A 1 82 ? -11.210 2.216 8.817 1.00 78.00 82 ASN A C 1
ATOM 641 O O . ASN A 1 82 ? -10.236 2.852 8.403 1.00 78.00 82 ASN A O 1
ATOM 645 N N . ILE A 1 83 ? -11.579 1.050 8.288 1.00 71.12 83 ILE A N 1
ATOM 646 C CA . ILE A 1 83 ? -11.040 0.590 7.007 1.00 71.12 83 ILE A CA 1
ATOM 647 C C . ILE A 1 83 ? -11.577 1.550 5.943 1.00 71.12 83 ILE A C 1
ATOM 649 O O . ILE A 1 83 ? -12.791 1.719 5.820 1.00 71.12 83 ILE A O 1
ATOM 653 N N . LEU A 1 84 ? -10.686 2.205 5.200 1.00 61.06 84 LEU A N 1
ATOM 654 C CA . LEU A 1 84 ? -11.084 2.958 4.018 1.00 61.06 84 LEU A CA 1
ATOM 655 C C . LEU A 1 84 ? -11.317 1.953 2.893 1.00 61.06 84 LEU A C 1
ATOM 657 O O . LEU A 1 84 ? -10.478 1.770 2.022 1.00 61.06 84 LEU A O 1
ATOM 661 N N . ILE A 1 85 ? -12.469 1.290 2.909 1.00 54.69 85 ILE A N 1
ATOM 662 C CA . ILE A 1 85 ? -12.991 0.707 1.677 1.00 54.69 85 ILE A CA 1
ATOM 663 C C . ILE A 1 85 ? -13.611 1.895 0.959 1.00 54.69 85 ILE A C 1
ATOM 665 O O . ILE A 1 85 ? -14.607 2.434 1.444 1.00 54.69 85 ILE A O 1
ATOM 669 N N . SER A 1 86 ? -12.918 2.376 -0.079 1.00 40.91 86 SER A N 1
ATOM 670 C CA . SER A 1 86 ? -13.326 3.464 -0.976 1.00 40.91 86 SER A CA 1
ATOM 671 C C . SER A 1 86 ? -14.845 3.651 -0.956 1.00 40.91 86 SER A C 1
ATOM 673 O O . SER A 1 86 ? -15.588 2.797 -1.438 1.00 40.91 86 SER A O 1
ATOM 675 N N . ARG A 1 87 ? -15.314 4.738 -0.327 1.00 41.97 87 ARG A N 1
ATOM 676 C CA . ARG A 1 87 ? -16.693 5.173 -0.531 1.00 41.97 87 ARG A CA 1
ATOM 677 C C . ARG A 1 87 ? -16.764 5.629 -1.984 1.00 41.97 87 ARG A C 1
ATOM 679 O O . ARG A 1 87 ? -16.125 6.622 -2.327 1.00 41.97 87 ARG A O 1
ATOM 686 N N .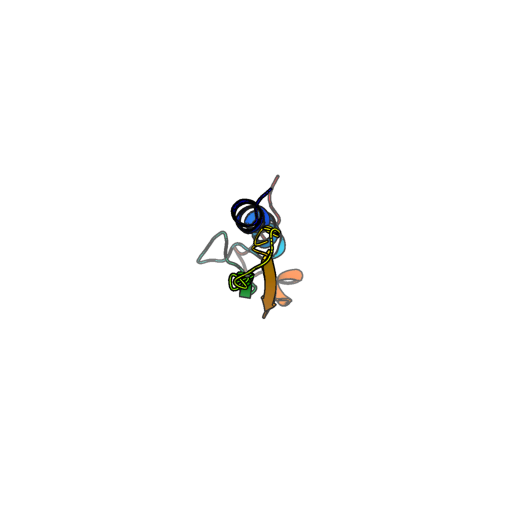 SER A 1 88 ? -17.443 4.831 -2.805 1.00 38.28 88 SER A N 1
ATOM 687 C CA . SER A 1 88 ? -18.016 5.252 -4.084 1.00 38.28 88 SER A CA 1
ATOM 688 C C . SER A 1 88 ? -18.858 6.506 -3.902 1.00 38.28 88 SER A C 1
ATOM 690 O O . SER A 1 88 ? -19.606 6.523 -2.892 1.00 38.28 88 SER A O 1
#

pLDDT: mean 77.6, std 15.7, range [38.28, 94.06]

InterPro domains:
  IPR001609 Myosin head, motor domain-like [PF00063] (3-79)
  IPR001609 Myosin head, motor domain-like [PS51456] (1-88)
  IPR027417 P-loop containing nucleoside triphosphate hydrolase [SSF52540] (2-79)
  IPR036961 Kinesin motor domain superfamily [G3DSA:3.40.850.10] (1-87)

Solvent-accessible surface area (backbone atoms only — not comparable to full-atom values): 5651 Å² total; per-residue (Å²): 136,56,70,81,62,50,64,62,66,48,46,65,58,54,43,40,76,40,19,23,25,41,94,88,37,70,75,36,67,42,45,48,78,47,77,47,74,50,76,45,74,52,77,73,70,83,68,89,87,66,100,68,89,70,77,67,64,68,48,73,47,76,49,80,49,78,42,80,64,57,66,63,59,80,82,48,72,61,91,86,32,45,78,39,63,69,83,127

Secondary structure (DSSP, 8-state):
--HHHHHHHTHHHHHHHHEEE-SS-TTEESSEEEEEEEEE-------TT---------EEEEEEEEE---GGGGT---TT-EE-----

Nearest PDB structures (foldseek):
  6rm3-assembly1_SAA  TM=4.551E-01  e=8.458E+00  Vairimorpha necatrix
  7tlf-assembly1_C  TM=3.159E-01  e=4.706E+00  Proteomonas sulcata
  9e7f-assembly1_BX  TM=3.696E-01  e=9.028E+00  Pyrobaculum calidifontis JCM 11548

Organism: NCBI:txid117903

Sequence (88 aa):
MNLENRVPAISPLFEAIGNAKTLRNDNSSRFGKFLRIDISANRMFPMSGGRGQKSATNFMQAIVSTYLLEKSRVVFQASFQNILISRS